Protein AF-A0A9D4E6Q1-F1 (afdb_monomer_lite)

Foldseek 3Di:
DPVVVVVVVVVVVVVVVVVVVVVVVVVVVVVVVVVVVVVVVVVVVVPVPPVPVPQDFDWDFDADDPDDDDDDPPDDDAGPGTPDGRNVPDDRPD

Structure (mmCIF, N/CA/C/O backbone):
data_AF-A0A9D4E6Q1-F1
#
_entry.id   AF-A0A9D4E6Q1-F1
#
loop_
_atom_site.group_PDB
_atom_site.id
_atom_site.type_symbol
_atom_site.label_atom_id
_atom_site.label_alt_id
_atom_site.label_comp_id
_atom_site.label_asym_id
_atom_site.label_entity_id
_atom_site.label_seq_id
_atom_site.pdbx_PDB_ins_code
_atom_site.Cartn_x
_atom_site.Cartn_y
_atom_site.Cartn_z
_atom_site.occupancy
_atom_site.B_iso_or_equiv
_atom_site.auth_seq_id
_atom_site.auth_comp_id
_atom_site.auth_asym_id
_atom_site.auth_atom_id
_atom_site.pdbx_PDB_model_num
ATOM 1 N N . MET A 1 1 ? -43.738 -13.236 71.754 1.00 47.41 1 MET A N 1
ATOM 2 C CA . MET A 1 1 ? -43.171 -13.470 70.407 1.00 47.41 1 MET A CA 1
ATOM 3 C C . MET A 1 1 ? -43.136 -12.132 69.649 1.00 47.41 1 MET A C 1
ATOM 5 O O . MET A 1 1 ? -44.135 -11.749 69.067 1.00 47.41 1 MET A O 1
ATOM 9 N N . ARG A 1 2 ? -42.060 -11.336 69.780 1.00 56.44 2 ARG A N 1
ATOM 10 C CA . 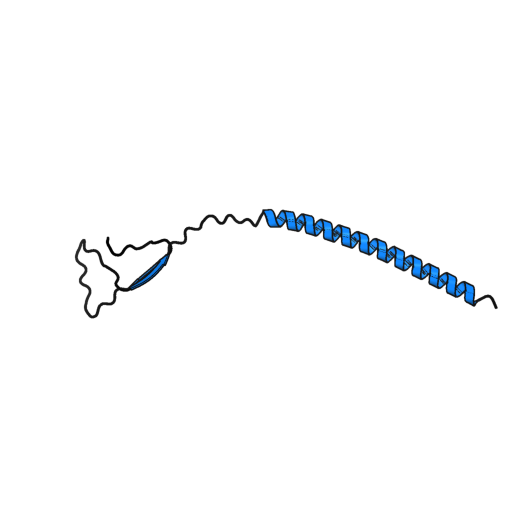ARG A 1 2 ? -41.899 -9.996 69.145 1.00 56.44 2 ARG A CA 1
ATOM 11 C C . ARG A 1 2 ? -40.541 -9.805 68.445 1.00 56.44 2 ARG A C 1
ATOM 13 O O . ARG A 1 2 ? -40.324 -8.795 67.795 1.00 56.44 2 ARG A O 1
ATOM 20 N N . ILE A 1 3 ? -39.641 -10.778 68.578 1.00 55.50 3 ILE A N 1
ATOM 21 C CA . ILE A 1 3 ? -38.221 -10.668 68.211 1.00 55.50 3 ILE A CA 1
ATOM 22 C C . ILE A 1 3 ? -38.014 -10.852 66.695 1.00 55.50 3 ILE A C 1
ATOM 24 O O . ILE A 1 3 ? -37.094 -10.283 66.117 1.00 55.50 3 ILE A O 1
ATOM 28 N N . THR A 1 4 ? -38.906 -11.587 66.026 1.00 60.16 4 THR A N 1
ATOM 29 C CA . THR A 1 4 ? -38.812 -11.885 64.588 1.00 60.16 4 THR A CA 1
ATOM 30 C C . THR A 1 4 ? -39.076 -10.665 63.701 1.00 60.16 4 THR A C 1
ATOM 32 O O . THR A 1 4 ? -38.397 -10.504 62.695 1.00 60.16 4 THR A O 1
ATOM 35 N N . ASN A 1 5 ? -39.983 -9.760 64.088 1.00 64.62 5 ASN A N 1
ATOM 36 C CA . ASN A 1 5 ? -40.276 -8.553 63.299 1.00 64.62 5 ASN A CA 1
ATOM 37 C C . ASN A 1 5 ? -39.127 -7.537 63.310 1.00 64.62 5 ASN A C 1
ATOM 39 O O . ASN A 1 5 ? -38.901 -6.859 62.312 1.00 64.62 5 ASN A O 1
ATOM 43 N N . THR A 1 6 ? -38.376 -7.441 64.407 1.00 74.25 6 THR A N 1
ATOM 44 C CA . THR A 1 6 ? -37.267 -6.484 64.517 1.00 74.25 6 THR A CA 1
ATOM 45 C C . THR A 1 6 ? -36.086 -6.891 63.635 1.00 74.25 6 THR A C 1
ATOM 47 O O . THR A 1 6 ? -35.539 -6.058 62.920 1.00 74.25 6 THR A O 1
ATOM 50 N N . ALA A 1 7 ? -35.737 -8.182 63.613 1.00 74.94 7 ALA A N 1
ATOM 51 C CA . ALA A 1 7 ? -34.652 -8.697 62.775 1.00 74.94 7 ALA A CA 1
ATOM 52 C C . ALA A 1 7 ? -34.949 -8.565 61.268 1.00 74.94 7 ALA A C 1
ATOM 54 O O . ALA A 1 7 ? -34.048 -8.278 60.476 1.00 74.94 7 ALA A O 1
ATOM 55 N N . VAL A 1 8 ? -36.217 -8.731 60.874 1.00 82.06 8 VAL A N 1
ATOM 56 C CA . VAL A 1 8 ? -36.674 -8.528 59.489 1.00 82.06 8 VAL A CA 1
ATOM 57 C C . VAL A 1 8 ? -36.609 -7.047 59.092 1.00 82.06 8 VAL A C 1
ATOM 59 O O . VAL A 1 8 ? -36.132 -6.724 58.006 1.00 82.06 8 VAL A O 1
ATOM 62 N N . SER A 1 9 ? -37.003 -6.124 59.975 1.00 82.31 9 SER A N 1
ATOM 63 C CA . SER A 1 9 ? -36.871 -4.682 59.708 1.00 82.31 9 SER A CA 1
ATOM 64 C C . SER A 1 9 ? -35.414 -4.233 59.554 1.00 82.31 9 SER A C 1
ATOM 66 O O . SER A 1 9 ? -35.112 -3.425 58.676 1.00 82.31 9 SER A O 1
ATOM 68 N N . GLU A 1 10 ? -34.500 -4.774 60.363 1.00 83.62 10 GLU A N 1
ATOM 69 C CA . GLU A 1 10 ? -33.068 -4.454 60.282 1.00 83.62 10 GLU A CA 1
ATOM 70 C C . GLU A 1 10 ? -32.461 -4.936 58.953 1.00 83.62 10 GLU A C 1
ATOM 72 O O . GLU A 1 10 ? -31.749 -4.198 58.271 1.00 83.62 10 GLU A O 1
ATOM 77 N N . THR A 1 11 ? -32.800 -6.161 58.535 1.00 86.06 11 THR A N 1
ATOM 78 C CA . THR A 1 11 ? -32.334 -6.726 57.257 1.00 86.06 11 THR A CA 1
ATOM 79 C C . THR A 1 11 ? -32.891 -5.971 56.055 1.00 86.06 11 THR A C 1
ATOM 81 O O . THR A 1 11 ? -32.138 -5.692 55.121 1.00 86.06 11 THR A O 1
ATOM 84 N N . MET A 1 12 ? -34.161 -5.559 56.097 1.00 86.00 12 MET A N 1
ATOM 85 C CA . MET A 1 12 ? -34.757 -4.706 55.064 1.00 86.00 12 MET A CA 1
ATOM 86 C C . MET A 1 12 ? -34.056 -3.349 54.973 1.00 86.00 12 MET A C 1
ATOM 88 O O . MET A 1 12 ? -33.741 -2.899 53.877 1.00 86.00 12 MET A O 1
ATOM 92 N N . ARG A 1 13 ? -33.734 -2.718 56.106 1.00 88.44 13 ARG A N 1
ATOM 93 C CA . ARG A 1 13 ? -33.013 -1.438 56.130 1.00 88.44 13 ARG A CA 1
ATOM 94 C C . ARG A 1 13 ? -31.614 -1.549 55.513 1.00 88.44 13 ARG A C 1
ATOM 96 O O . ARG A 1 13 ? -31.226 -0.685 54.729 1.00 88.44 13 ARG A O 1
ATOM 103 N N . VAL A 1 14 ? -30.877 -2.613 55.832 1.00 91.25 14 VAL A N 1
ATOM 104 C CA . VAL A 1 14 ? -29.549 -2.875 55.250 1.00 91.25 14 VAL A CA 1
ATOM 105 C C . VAL A 1 14 ? -29.643 -3.153 53.748 1.00 91.25 14 VAL A C 1
ATOM 107 O O . VAL A 1 14 ? -28.807 -2.671 52.985 1.00 91.25 14 VAL A O 1
ATOM 110 N N . LEU A 1 15 ? -30.650 -3.911 53.310 1.00 91.56 15 LEU A N 1
ATOM 111 C CA . LEU A 1 15 ? -30.864 -4.201 51.894 1.00 91.56 15 LEU A CA 1
ATOM 112 C C . LEU A 1 15 ? -31.195 -2.930 51.104 1.00 91.56 15 LEU A C 1
ATOM 114 O O . LEU A 1 15 ? -30.599 -2.700 50.057 1.00 91.56 15 LEU A O 1
ATOM 118 N N . THR A 1 16 ? -32.077 -2.079 51.632 1.00 90.69 16 THR A N 1
ATOM 119 C CA . THR A 1 16 ? -32.420 -0.795 51.009 1.00 90.69 16 THR A CA 1
ATOM 120 C C . THR A 1 16 ? -31.197 0.110 50.886 1.00 90.69 16 THR A C 1
ATOM 122 O O . THR A 1 16 ? -30.995 0.694 49.828 1.00 90.69 16 THR A O 1
ATOM 125 N N . GLY A 1 17 ? -30.338 0.169 51.912 1.00 90.62 17 GLY A N 1
ATOM 126 C CA . GLY A 1 17 ? -29.075 0.915 51.836 1.00 90.62 17 GLY A CA 1
ATOM 127 C C . GLY A 1 17 ? -28.173 0.420 50.702 1.00 90.62 17 GLY A C 1
ATOM 128 O O . GLY A 1 17 ? -27.741 1.205 49.867 1.00 90.62 17 GLY A O 1
ATOM 129 N N . LYS A 1 18 ? -27.988 -0.901 50.588 1.00 93.00 18 LYS A N 1
ATOM 130 C CA . LYS A 1 18 ? -27.183 -1.497 49.507 1.00 93.00 18 LYS A CA 1
ATOM 131 C C . LYS A 1 18 ? -27.747 -1.228 48.111 1.00 93.00 18 LYS A C 1
ATOM 133 O O . LYS A 1 18 ? -26.972 -1.096 47.170 1.00 93.00 18 LYS A O 1
ATOM 138 N N . ILE A 1 19 ? -29.072 -1.182 47.965 1.00 94.56 19 ILE A N 1
ATOM 139 C CA . ILE A 1 19 ? -29.724 -0.872 46.684 1.00 94.56 19 ILE A CA 1
ATOM 140 C C . ILE A 1 19 ? -29.442 0.579 46.284 1.00 94.56 19 ILE A C 1
ATOM 142 O O . ILE A 1 19 ? -29.108 0.826 45.128 1.00 94.56 19 ILE A O 1
ATOM 146 N N . VAL A 1 20 ? -29.523 1.514 47.234 1.00 93.12 20 VAL A N 1
ATOM 147 C CA . VAL A 1 20 ? -29.206 2.930 46.991 1.00 93.12 20 VAL A CA 1
ATOM 148 C C .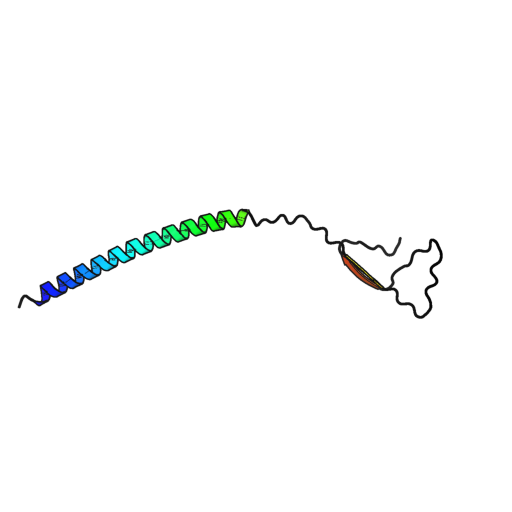 VAL A 1 20 ? -27.740 3.091 46.578 1.00 93.12 20 VAL A C 1
ATOM 150 O O . VAL A 1 20 ? -27.465 3.700 45.547 1.00 93.12 20 VAL A O 1
ATOM 153 N N . ASP A 1 21 ? -26.812 2.447 47.291 1.00 93.31 21 ASP A N 1
ATOM 154 C CA . ASP A 1 21 ? -25.381 2.488 46.953 1.00 93.31 21 ASP A CA 1
ATOM 155 C C . ASP A 1 21 ? -25.098 1.908 45.551 1.00 93.31 21 ASP A C 1
ATOM 157 O O . ASP A 1 21 ? -24.237 2.389 44.808 1.00 93.31 21 ASP A O 1
ATOM 161 N N . GLN A 1 22 ? -25.821 0.851 45.161 1.00 93.00 22 GLN A N 1
ATOM 162 C CA . GLN A 1 22 ? -25.700 0.259 43.827 1.00 93.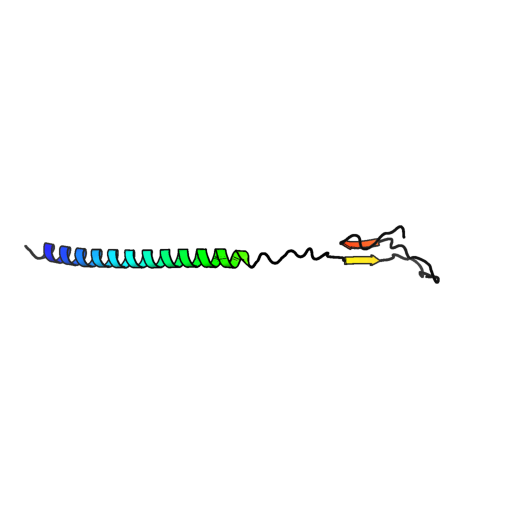00 22 GLN A CA 1
ATOM 163 C C . GLN A 1 22 ? -26.243 1.176 42.729 1.00 93.00 22 GLN A C 1
ATOM 165 O O . GLN A 1 22 ? -25.651 1.226 41.650 1.00 93.00 22 GLN A O 1
ATOM 170 N N . GLN A 1 23 ? -27.331 1.901 42.993 1.00 92.69 23 GLN A N 1
ATOM 171 C CA . GLN A 1 23 ? -27.896 2.869 42.051 1.00 92.69 23 GLN A CA 1
ATOM 172 C C . GLN A 1 23 ? -26.934 4.035 41.805 1.00 92.69 23 GLN A C 1
ATOM 174 O O . GLN A 1 23 ? -26.670 4.360 40.650 1.00 92.69 23 GLN A O 1
ATOM 179 N N . GLU A 1 24 ? -26.326 4.583 42.860 1.00 94.44 24 GLU A N 1
ATOM 180 C CA . GLU A 1 24 ? -25.322 5.649 42.732 1.00 94.44 24 GLU A CA 1
ATOM 181 C C . GLU A 1 24 ? -24.107 5.180 41.913 1.00 94.44 24 GLU A C 1
ATOM 183 O O . GLU A 1 24 ? -23.623 5.869 41.012 1.00 94.44 24 GLU A O 1
ATOM 188 N N . LYS A 1 25 ? -23.633 3.954 42.164 1.00 94.31 25 LYS A N 1
ATOM 189 C CA . LYS A 1 25 ? -22.495 3.395 41.426 1.00 94.31 25 LYS A CA 1
ATOM 190 C C . LYS A 1 25 ? -22.798 3.187 39.939 1.00 94.31 25 LYS A C 1
ATOM 192 O O . LYS A 1 25 ? -21.901 3.378 39.114 1.00 94.31 25 LYS A O 1
ATOM 197 N N . LEU A 1 26 ? -24.026 2.789 39.601 1.00 94.06 26 LEU A N 1
ATOM 198 C CA . LEU A 1 26 ? -24.471 2.648 38.214 1.00 94.06 26 LEU A CA 1
ATOM 199 C C . LEU A 1 26 ? -24.508 4.002 37.506 1.00 94.06 26 LEU A C 1
ATOM 201 O O . LEU A 1 26 ? -23.949 4.120 36.418 1.00 94.06 26 LEU A O 1
ATOM 205 N N . GLU A 1 27 ? -25.054 5.029 38.156 1.00 95.31 27 GLU A N 1
ATOM 206 C CA . GLU A 1 27 ? -25.113 6.383 37.598 1.00 95.31 27 GLU A CA 1
ATOM 207 C C . GLU A 1 27 ? -23.707 6.940 37.314 1.00 95.31 27 GLU A C 1
ATOM 209 O O . GLU A 1 27 ? -23.433 7.459 36.229 1.00 95.31 27 GLU A O 1
ATOM 214 N N . ILE A 1 28 ? -22.761 6.742 38.239 1.00 94.56 28 ILE A N 1
ATOM 215 C CA . ILE A 1 28 ? -21.360 7.141 38.039 1.00 94.56 28 ILE A CA 1
ATOM 216 C C . ILE A 1 28 ? -20.726 6.378 36.864 1.00 94.56 28 ILE A C 1
ATOM 218 O O . ILE A 1 28 ? -19.946 6.952 36.098 1.00 94.56 28 ILE A O 1
ATOM 222 N N . MET A 1 29 ? -21.022 5.083 36.710 1.00 91.69 29 MET A N 1
ATOM 223 C CA . MET A 1 29 ? -20.503 4.291 35.591 1.00 91.69 29 MET A CA 1
ATOM 224 C C . MET A 1 29 ? -21.078 4.747 34.248 1.00 91.69 29 MET A C 1
ATOM 226 O O . MET A 1 29 ? -20.313 4.857 33.291 1.00 91.69 29 MET A O 1
ATOM 230 N N . GLU A 1 30 ? -22.369 5.066 34.179 1.00 94.00 30 GLU A N 1
ATOM 231 C CA . GLU A 1 30 ? -23.004 5.606 32.972 1.00 94.00 30 GLU A CA 1
ATOM 232 C C . GLU A 1 30 ? -22.405 6.960 32.579 1.00 94.00 30 GLU A C 1
ATOM 234 O O . GLU A 1 30 ? -22.034 7.159 31.420 1.00 94.00 30 GLU A O 1
ATOM 239 N N . GLN A 1 31 ? -22.203 7.861 33.546 1.00 93.00 31 GLN A N 1
ATOM 240 C CA . GLN A 1 31 ? -21.547 9.148 33.299 1.00 93.00 31 GLN A CA 1
ATOM 241 C C . GLN A 1 31 ? -20.115 8.971 32.776 1.00 93.00 31 GLN A C 1
ATOM 243 O O . GLN A 1 31 ? -19.699 9.665 31.843 1.00 93.00 31 GLN A O 1
ATOM 248 N N . ARG A 1 32 ? -19.355 8.020 33.337 1.00 91.88 32 ARG A N 1
ATOM 249 C CA . ARG A 1 32 ? -17.999 7.698 32.864 1.00 91.88 32 ARG A CA 1
ATOM 250 C C . ARG A 1 32 ? -18.006 7.110 31.459 1.00 91.88 32 ARG A C 1
ATOM 252 O O . ARG A 1 32 ? -17.161 7.501 30.658 1.00 91.88 32 ARG A O 1
ATOM 259 N N . LEU A 1 33 ? -18.944 6.213 31.155 1.00 89.94 33 LEU A N 1
ATOM 260 C CA . LEU A 1 33 ? -19.089 5.630 29.822 1.00 89.94 33 LEU A CA 1
ATOM 261 C C . LEU A 1 33 ? -19.390 6.725 28.794 1.00 89.94 33 LEU A C 1
ATOM 263 O O . LEU A 1 33 ? -18.699 6.829 27.785 1.00 89.94 33 LEU A O 1
ATOM 267 N N . GLN A 1 34 ? -20.340 7.609 29.104 1.00 90.75 34 GLN A N 1
ATOM 268 C CA . GLN A 1 34 ? -20.719 8.711 28.227 1.00 90.75 34 GLN A CA 1
ATOM 269 C C . GLN A 1 34 ? -19.563 9.704 28.010 1.00 90.75 34 GLN A C 1
ATOM 271 O O . GLN A 1 34 ? -19.379 10.219 26.904 1.00 90.75 34 GLN A O 1
ATOM 276 N N . ALA A 1 35 ? -18.758 9.973 29.042 1.00 85.62 35 ALA A N 1
ATOM 277 C CA . ALA A 1 35 ? -17.551 10.787 28.911 1.00 85.62 35 ALA A CA 1
ATOM 278 C C . ALA A 1 35 ? -16.506 10.121 27.997 1.00 85.62 35 ALA A C 1
ATOM 280 O O . ALA A 1 35 ? -15.914 10.802 27.158 1.00 85.62 35 ALA A O 1
ATOM 281 N N . LEU A 1 36 ? -16.333 8.799 28.115 1.00 81.75 36 LEU A N 1
ATOM 282 C CA . LEU A 1 36 ? -15.414 8.015 27.289 1.00 81.75 36 LEU A CA 1
ATOM 283 C C . LEU A 1 36 ? -15.863 7.949 25.822 1.00 81.75 36 LEU A C 1
ATOM 285 O O . LEU A 1 36 ? -15.048 8.057 24.911 1.00 81.75 36 LEU A O 1
ATOM 289 N N . GLU A 1 37 ? -17.164 7.804 25.575 1.00 80.56 37 GLU A N 1
ATOM 290 C CA . GLU A 1 37 ? -17.729 7.832 24.224 1.00 80.56 37 GLU A CA 1
ATOM 291 C C . GLU A 1 37 ? -17.516 9.198 23.567 1.00 80.56 37 GLU A C 1
ATOM 293 O O . GLU A 1 37 ? -17.100 9.272 22.410 1.00 80.56 37 GLU A O 1
ATOM 298 N N . ARG A 1 38 ? -17.726 10.293 24.311 1.00 76.81 38 ARG A N 1
ATOM 299 C CA . ARG A 1 38 ? -17.458 11.654 23.819 1.00 76.81 38 ARG A CA 1
ATOM 300 C C . ARG A 1 38 ? -15.975 11.864 23.504 1.00 76.81 38 ARG A C 1
ATOM 302 O O . ARG A 1 38 ? -15.669 12.465 22.472 1.00 76.81 38 ARG A O 1
ATOM 309 N N . SER A 1 39 ? -15.059 11.357 24.336 1.00 71.69 39 SER A N 1
ATOM 310 C CA . SER A 1 39 ? -13.619 11.445 24.060 1.00 71.69 39 SER A CA 1
ATOM 311 C C . SER A 1 39 ? -13.205 10.566 22.876 1.00 71.69 39 SER A C 1
ATOM 313 O O . SER A 1 39 ? -12.513 11.052 21.985 1.00 71.69 39 SER A O 1
ATOM 315 N N . ALA A 1 40 ? -13.701 9.329 22.778 1.00 65.81 40 ALA A N 1
ATOM 316 C CA . ALA A 1 40 ? -13.419 8.421 21.662 1.00 65.81 40 ALA A CA 1
ATOM 317 C C . ALA A 1 40 ? -13.957 8.948 20.318 1.00 65.81 40 ALA A C 1
ATOM 319 O O . ALA A 1 40 ? -13.307 8.812 19.276 1.00 65.81 40 ALA A O 1
ATOM 320 N N . HIS A 1 41 ? -15.122 9.606 20.328 1.00 58.22 41 HIS A N 1
ATOM 321 C CA . HIS A 1 41 ? -15.683 10.251 19.139 1.00 58.22 41 HIS A CA 1
ATOM 322 C C . HIS A 1 41 ? -14.880 11.497 18.718 1.00 58.22 41 HIS A C 1
ATOM 324 O O . HIS A 1 41 ? -14.812 11.822 17.530 1.00 58.22 41 HIS A O 1
ATOM 330 N N . SER A 1 42 ? -14.233 12.174 19.674 1.00 54.44 42 SER A N 1
ATOM 331 C CA . SER A 1 42 ? -13.318 13.290 19.409 1.00 54.44 42 SER A CA 1
ATOM 332 C C . SER A 1 42 ? -11.953 12.812 18.892 1.00 54.44 42 SER A C 1
ATOM 334 O O . SER A 1 42 ? -11.407 13.411 17.967 1.00 54.44 42 SER A O 1
ATOM 336 N N . GLU A 1 43 ? -11.422 11.700 19.408 1.00 51.88 43 GLU A N 1
ATOM 337 C CA . GLU A 1 43 ? -10.148 11.116 18.956 1.00 51.88 43 GLU A CA 1
ATOM 338 C C . GLU A 1 43 ? -10.261 10.425 17.587 1.00 51.88 43 GLU A C 1
ATOM 340 O O . GLU A 1 43 ? -9.348 10.524 16.765 1.00 51.88 43 GLU A O 1
ATOM 345 N N . SER A 1 44 ? -11.423 9.848 17.254 1.00 50.00 44 SER A N 1
ATOM 346 C CA . SER A 1 44 ? -11.686 9.307 15.908 1.00 50.00 44 SER A CA 1
ATOM 347 C C . SER A 1 44 ? -11.717 10.377 14.807 1.00 50.00 44 SER A C 1
ATOM 349 O O . SER A 1 44 ? -11.585 10.048 13.627 1.00 50.00 44 SER A O 1
ATOM 351 N N . LYS A 1 45 ? -11.840 11.670 15.146 1.00 50.09 45 LYS A N 1
ATOM 352 C CA . LYS A 1 45 ? -11.705 12.759 14.161 1.00 50.09 45 LYS A CA 1
ATOM 353 C C . LYS A 1 45 ? -10.252 13.089 13.813 1.00 50.09 45 LYS A C 1
ATOM 355 O O . LYS A 1 45 ? -10.021 13.659 12.749 1.00 50.09 45 LYS A O 1
ATOM 360 N N . HIS A 1 46 ? -9.283 12.700 14.643 1.00 44.09 46 HIS A N 1
ATOM 361 C CA . HIS A 1 46 ? -7.864 13.006 14.426 1.00 44.09 46 HIS A CA 1
ATOM 362 C C . HIS A 1 46 ? -7.070 11.875 13.756 1.00 44.09 46 HIS A C 1
ATOM 364 O O . HIS A 1 46 ? -5.971 12.122 13.266 1.00 44.09 46 HIS A O 1
ATOM 370 N N . ILE A 1 47 ? -7.655 10.680 13.614 1.00 47.69 47 ILE A N 1
ATOM 371 C CA . ILE A 1 47 ? -7.100 9.576 12.808 1.00 47.69 47 ILE A CA 1
ATOM 372 C C . ILE A 1 47 ? -7.871 9.414 11.487 1.00 47.69 47 ILE A C 1
ATOM 374 O O . ILE A 1 47 ? -7.930 8.348 10.891 1.00 47.69 47 ILE A O 1
ATOM 378 N N . LYS A 1 48 ? -8.393 10.509 10.928 1.00 48.78 48 LYS A N 1
ATOM 379 C CA . LYS A 1 48 ? -8.261 10.685 9.478 1.00 48.78 48 LYS A CA 1
ATOM 380 C C . LYS A 1 48 ? -6.861 11.227 9.249 1.00 48.78 48 LYS A C 1
ATOM 382 O O . LYS A 1 48 ? -6.682 12.385 8.878 1.00 48.78 48 LYS A O 1
ATOM 387 N N . ILE A 1 49 ? -5.862 10.371 9.500 1.00 52.88 49 ILE A N 1
ATOM 388 C CA . ILE A 1 49 ? -4.589 10.485 8.802 1.00 52.88 49 ILE A CA 1
ATOM 389 C C . ILE A 1 49 ? -5.029 10.614 7.363 1.00 52.88 49 ILE A C 1
ATOM 391 O O . ILE A 1 49 ? -5.674 9.713 6.823 1.00 52.88 49 ILE A O 1
ATOM 395 N N . ARG A 1 50 ? -4.815 11.808 6.813 1.00 49.06 50 ARG A N 1
ATOM 396 C CA . ARG A 1 50 ? -4.901 12.051 5.392 1.00 49.06 50 ARG A CA 1
ATOM 397 C C . ARG A 1 50 ? -4.272 10.808 4.778 1.00 49.06 50 ARG A C 1
ATOM 399 O O . ARG A 1 50 ? -3.067 10.610 4.922 1.00 49.06 50 ARG A O 1
ATOM 406 N N . GLN A 1 51 ? -5.068 9.986 4.103 1.00 48.41 51 GLN A N 1
ATOM 407 C CA . GLN A 1 51 ? -4.590 9.365 2.885 1.00 48.41 51 GLN A CA 1
ATOM 408 C C . GLN A 1 51 ? -4.212 10.557 1.997 1.00 48.41 51 GLN A C 1
ATOM 410 O O . GLN A 1 51 ? -4.932 10.935 1.086 1.00 48.41 51 GLN A O 1
ATOM 415 N N . ALA A 1 52 ? -3.112 11.244 2.338 1.00 50.44 52 ALA A N 1
ATOM 416 C CA . ALA A 1 52 ? -2.228 11.767 1.343 1.00 50.44 52 ALA A CA 1
ATOM 417 C C . ALA A 1 52 ? -2.063 10.550 0.458 1.00 50.44 52 ALA A C 1
ATOM 419 O O . ALA A 1 52 ? -1.661 9.494 0.953 1.00 50.44 52 ALA A O 1
ATOM 420 N N . GLU A 1 53 ? -2.590 10.645 -0.753 1.00 56.50 53 GLU A N 1
ATOM 421 C CA . GLU A 1 53 ? -2.320 9.701 -1.810 1.00 56.50 53 GLU A CA 1
ATOM 422 C C . GLU A 1 53 ? -0.800 9.582 -1.849 1.00 56.50 53 GLU A C 1
ATOM 424 O O . GLU A 1 53 ? -0.107 10.392 -2.459 1.00 56.50 53 GLU A O 1
ATOM 429 N N . VAL A 1 54 ? -0.249 8.648 -1.075 1.00 56.12 54 VAL A N 1
ATOM 430 C CA . VAL A 1 54 ? 1.146 8.289 -1.183 1.00 56.12 54 VAL A CA 1
ATOM 431 C C . VAL A 1 54 ? 1.140 7.589 -2.519 1.00 56.12 54 VAL A C 1
ATOM 433 O O . VAL A 1 54 ? 0.717 6.436 -2.617 1.00 56.12 54 VAL A O 1
ATOM 436 N N . SER A 1 55 ? 1.470 8.339 -3.567 1.00 67.56 55 SER A N 1
ATOM 437 C CA . SER A 1 55 ? 1.673 7.811 -4.900 1.00 67.56 55 SER A CA 1
ATOM 438 C C . SER A 1 55 ? 2.840 6.840 -4.787 1.00 67.56 55 SER A C 1
ATOM 440 O O . SER A 1 55 ? 4.013 7.193 -4.864 1.00 67.56 55 SER A O 1
ATOM 442 N N . SER A 1 56 ? 2.514 5.592 -4.460 1.00 77.25 56 SER A N 1
ATOM 443 C CA . SER A 1 56 ? 3.501 4.539 -4.351 1.00 77.25 56 SER A CA 1
ATOM 444 C C . SER A 1 56 ? 3.943 4.224 -5.769 1.00 77.25 56 SER A C 1
ATOM 446 O O . SER A 1 56 ? 3.160 3.736 -6.583 1.00 77.25 56 SER A O 1
ATOM 448 N N . VAL A 1 57 ? 5.189 4.565 -6.076 1.00 85.56 57 VAL A N 1
ATOM 449 C CA . VAL A 1 57 ? 5.834 4.235 -7.341 1.00 85.56 57 VAL A CA 1
ATOM 450 C C . VAL A 1 57 ? 6.956 3.263 -7.022 1.00 85.56 57 VAL A C 1
ATOM 452 O O . VAL A 1 57 ? 7.835 3.558 -6.215 1.00 85.56 57 VAL A O 1
ATOM 455 N N . ALA A 1 58 ? 6.909 2.083 -7.631 1.00 89.00 58 ALA A N 1
ATOM 456 C CA . ALA A 1 58 ? 7.908 1.043 -7.436 1.00 89.00 58 ALA A CA 1
ATOM 457 C C . ALA A 1 58 ? 8.085 0.269 -8.737 1.00 89.00 58 ALA A C 1
ATOM 459 O O . ALA A 1 58 ? 7.108 -0.161 -9.347 1.00 89.00 58 ALA A O 1
ATOM 460 N N . PHE A 1 59 ? 9.332 0.063 -9.148 1.00 92.69 59 PHE A N 1
ATOM 461 C CA . PHE A 1 59 ? 9.650 -0.693 -10.350 1.00 92.69 59 PHE A CA 1
ATOM 462 C C . PHE A 1 59 ? 10.785 -1.674 -10.094 1.00 92.69 59 PHE A C 1
ATOM 464 O O . PHE A 1 59 ? 11.763 -1.370 -9.415 1.00 92.69 59 PHE A O 1
ATOM 471 N N . THR A 1 60 ? 10.646 -2.880 -10.629 1.00 93.50 60 THR A N 1
ATOM 472 C CA . THR A 1 60 ? 11.684 -3.908 -10.585 1.00 93.50 60 THR A CA 1
ATOM 473 C C . THR A 1 60 ? 11.619 -4.693 -11.877 1.00 93.50 60 THR A C 1
ATOM 475 O O . THR A 1 60 ? 10.558 -5.203 -12.235 1.00 93.50 60 THR A O 1
ATOM 478 N N . ALA A 1 61 ? 12.749 -4.823 -12.558 1.00 92.00 61 ALA A N 1
ATOM 479 C CA . ALA A 1 61 ? 12.863 -5.589 -13.785 1.00 92.00 61 ALA A CA 1
ATOM 480 C C . ALA A 1 61 ? 14.205 -6.311 -13.852 1.00 92.00 61 ALA A C 1
ATOM 482 O O . ALA A 1 61 ? 15.154 -5.969 -13.146 1.00 92.00 61 ALA A O 1
ATOM 483 N N . CYS A 1 62 ? 14.265 -7.325 -14.698 1.00 89.06 62 CYS A N 1
ATOM 484 C CA . CYS A 1 62 ? 15.484 -8.033 -15.039 1.00 89.06 62 CYS A CA 1
ATOM 485 C C . CYS A 1 62 ? 15.537 -8.241 -16.548 1.00 89.06 62 CYS A C 1
ATOM 487 O O . CYS A 1 62 ? 14.504 -8.271 -17.216 1.00 89.06 62 CYS A O 1
ATOM 489 N N . VAL A 1 63 ? 16.759 -8.348 -17.061 1.00 86.62 63 VAL A N 1
ATOM 490 C CA . VAL A 1 63 ? 17.020 -8.780 -18.430 1.00 86.62 63 VAL A CA 1
ATOM 491 C C . VAL A 1 63 ? 17.500 -10.216 -18.346 1.00 86.62 63 VAL A C 1
ATOM 493 O O . VAL A 1 63 ? 18.497 -10.478 -17.668 1.00 86.62 63 VAL A O 1
ATOM 496 N N . SER A 1 64 ? 16.806 -11.144 -18.998 1.00 83.88 64 SER A N 1
ATOM 497 C CA . SER A 1 64 ? 17.383 -12.462 -19.242 1.00 83.88 64 SER A CA 1
ATOM 498 C C . SER A 1 64 ? 18.247 -12.401 -20.503 1.00 83.88 64 SER A C 1
ATOM 500 O O . SER A 1 64 ? 17.784 -12.053 -21.586 1.00 83.88 64 SER A O 1
ATOM 502 N N . ALA A 1 65 ? 19.540 -12.676 -20.351 1.00 80.56 65 ALA A N 1
ATOM 503 C CA . ALA A 1 65 ? 20.466 -12.775 -21.468 1.00 80.56 65 ALA A CA 1
ATOM 504 C C . ALA A 1 65 ? 21.230 -14.092 -21.359 1.00 80.56 65 ALA A C 1
ATOM 506 O O . ALA A 1 65 ? 21.747 -14.428 -20.294 1.00 80.56 65 ALA A O 1
ATOM 507 N N . GLN A 1 66 ? 21.247 -14.849 -22.455 1.00 75.75 66 GLN A N 1
ATOM 508 C CA . GLN A 1 66 ? 22.037 -16.077 -22.571 1.00 75.75 66 GLN A CA 1
ATOM 509 C C . GLN A 1 66 ? 23.514 -15.771 -22.877 1.00 75.75 66 GLN A C 1
ATOM 511 O O . GLN A 1 66 ? 24.368 -16.597 -22.580 1.00 75.75 66 GLN A O 1
ATOM 516 N N . ASP A 1 67 ? 23.803 -14.560 -23.372 1.00 77.44 67 ASP A N 1
ATOM 517 C CA . ASP A 1 67 ? 25.131 -14.054 -23.738 1.00 77.44 67 ASP A CA 1
ATOM 518 C C . ASP A 1 67 ? 25.411 -12.667 -23.123 1.00 77.44 67 ASP A C 1
ATOM 520 O O . ASP A 1 67 ? 24.548 -12.050 -22.492 1.00 77.44 67 ASP A O 1
ATOM 524 N N . VAL A 1 68 ? 26.631 -12.151 -23.320 1.00 80.25 68 VAL A N 1
ATOM 525 C CA . VAL A 1 68 ? 27.047 -10.811 -22.869 1.00 80.25 68 VAL A CA 1
ATOM 526 C C . VAL A 1 68 ? 26.172 -9.727 -23.507 1.00 80.25 68 VAL A C 1
ATOM 528 O O . VAL A 1 68 ? 26.128 -9.578 -24.729 1.00 80.25 68 VAL A O 1
ATOM 531 N N . ILE A 1 69 ? 25.518 -8.916 -22.671 1.00 77.94 69 ILE A N 1
ATOM 532 C CA . ILE A 1 69 ? 24.751 -7.752 -23.125 1.00 77.94 69 ILE A CA 1
ATOM 533 C C . ILE A 1 69 ? 25.733 -6.620 -23.450 1.00 77.94 69 ILE A C 1
ATOM 535 O O . ILE A 1 69 ? 26.204 -5.913 -22.559 1.00 77.94 69 ILE A O 1
ATOM 539 N N . ASN A 1 70 ? 26.038 -6.432 -24.733 1.00 77.56 70 ASN A N 1
ATOM 540 C CA . ASN A 1 70 ? 26.815 -5.285 -25.203 1.00 77.56 70 ASN A CA 1
ATOM 541 C C . ASN A 1 70 ? 25.908 -4.052 -25.305 1.00 77.56 70 ASN A C 1
ATOM 543 O O . ASN A 1 70 ? 25.139 -3.921 -26.254 1.00 77.56 70 ASN A O 1
ATOM 547 N N . ILE A 1 71 ? 25.998 -3.156 -24.321 1.00 81.25 71 ILE A N 1
ATOM 548 C CA . ILE A 1 71 ? 25.221 -1.912 -24.281 1.00 81.25 71 ILE A CA 1
ATOM 549 C C . ILE A 1 71 ? 26.069 -0.800 -24.901 1.00 81.25 71 ILE A C 1
ATOM 551 O O . ILE A 1 71 ? 27.049 -0.345 -24.308 1.00 81.25 71 ILE A O 1
ATOM 555 N N . GLY A 1 72 ? 25.707 -0.378 -26.112 1.00 82.44 72 GLY A N 1
ATOM 556 C CA . GLY A 1 72 ? 26.332 0.762 -26.778 1.00 82.44 72 GLY A CA 1
ATOM 557 C C . GLY A 1 72 ? 25.881 2.105 -26.196 1.00 82.44 72 GLY A C 1
ATOM 558 O O . GLY A 1 72 ? 24.830 2.217 -25.563 1.00 82.44 72 GLY A O 1
ATOM 559 N N . HIS A 1 73 ? 26.657 3.160 -26.449 1.00 87.44 73 HIS A N 1
ATOM 560 C CA . HIS A 1 73 ? 26.287 4.511 -26.029 1.00 87.44 73 HIS A CA 1
ATOM 561 C C . HIS A 1 73 ? 24.993 4.954 -26.736 1.00 87.44 73 HIS A C 1
ATOM 563 O O . HIS A 1 73 ? 24.901 4.890 -27.960 1.00 87.44 73 HIS A O 1
ATOM 569 N N . GLY A 1 74 ? 23.993 5.404 -25.971 1.00 83.31 74 GLY A N 1
ATOM 570 C CA . GLY A 1 74 ? 22.699 5.851 -26.508 1.00 83.31 74 GLY A CA 1
ATOM 571 C C . GLY A 1 74 ? 21.709 4.737 -26.876 1.00 83.31 74 GLY A C 1
ATOM 572 O O . GLY A 1 74 ? 20.697 5.028 -27.507 1.00 83.31 74 GLY A O 1
ATOM 573 N N . GLN A 1 75 ? 21.967 3.480 -26.500 1.00 85.44 75 GLN A N 1
ATOM 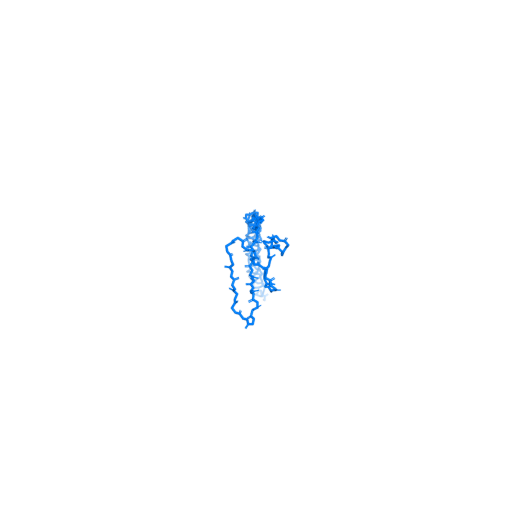574 C CA . GLN A 1 75 ? 21.004 2.389 -26.680 1.00 85.44 75 GLN A CA 1
ATOM 575 C C . GLN A 1 75 ? 20.052 2.265 -25.482 1.00 85.44 75 GLN A C 1
ATOM 577 O O . GLN A 1 75 ? 20.482 2.297 -24.329 1.00 85.44 75 GLN A O 1
ATOM 582 N N . THR A 1 76 ? 18.760 2.068 -25.760 1.00 84.56 76 THR A N 1
ATOM 583 C CA . THR A 1 76 ? 17.746 1.751 -24.744 1.00 84.56 76 THR A CA 1
ATOM 584 C C . THR A 1 76 ? 17.651 0.243 -24.554 1.00 84.56 76 THR A C 1
ATOM 586 O O . THR A 1 76 ? 17.463 -0.506 -25.513 1.00 84.56 76 THR A O 1
ATOM 589 N N . ILE A 1 77 ? 17.736 -0.204 -23.303 1.00 84.25 77 ILE A N 1
ATOM 590 C CA . ILE A 1 77 ? 17.561 -1.612 -22.951 1.00 84.25 77 ILE A CA 1
ATOM 591 C C . ILE A 1 77 ? 16.089 -1.867 -22.663 1.00 84.25 77 ILE A C 1
ATOM 593 O O . ILE A 1 77 ? 15.477 -1.214 -21.815 1.00 84.25 77 ILE A O 1
ATOM 597 N N . VAL A 1 78 ? 15.531 -2.859 -23.346 1.00 86.62 78 VAL A N 1
ATOM 598 C CA . VAL A 1 78 ? 14.164 -3.313 -23.117 1.00 86.62 78 VAL A CA 1
ATOM 599 C C . VAL A 1 78 ? 14.194 -4.519 -22.185 1.00 86.62 78 VAL A C 1
ATOM 601 O O . VAL A 1 78 ? 14.796 -5.539 -22.510 1.00 86.62 78 VAL A O 1
ATOM 604 N N . PHE A 1 79 ? 13.532 -4.414 -21.030 1.00 88.88 79 PHE A N 1
ATOM 605 C CA . PHE A 1 79 ? 13.435 -5.520 -20.081 1.00 88.88 79 PHE A CA 1
ATOM 606 C C . PHE A 1 79 ? 12.365 -6.521 -20.537 1.00 88.88 79 PHE A C 1
ATOM 608 O O . PHE A 1 79 ? 11.180 -6.185 -20.704 1.00 88.88 79 PHE A O 1
ATOM 615 N N . ASP A 1 80 ? 12.773 -7.773 -20.719 1.00 87.12 80 ASP A N 1
ATOM 616 C CA . ASP A 1 80 ? 11.876 -8.881 -21.041 1.00 87.12 80 ASP A CA 1
ATOM 617 C C . ASP A 1 80 ? 10.995 -9.244 -19.836 1.00 87.12 80 ASP A C 1
ATOM 619 O O . ASP A 1 80 ? 9.813 -9.558 -20.007 1.00 87.12 80 ASP A O 1
ATOM 623 N N . GLN A 1 81 ? 11.528 -9.080 -18.622 1.00 89.44 81 GLN A N 1
ATOM 624 C CA . GLN A 1 81 ? 10.833 -9.378 -17.377 1.00 89.44 81 GLN A CA 1
ATOM 625 C C . GLN A 1 81 ? 10.712 -8.149 -16.469 1.00 89.44 81 GLN A C 1
ATOM 627 O O . GLN A 1 81 ? 11.690 -7.653 -15.914 1.00 89.44 81 GLN A O 1
ATOM 632 N N . VAL A 1 82 ? 9.475 -7.704 -16.244 1.00 90.75 82 VAL A N 1
ATOM 633 C CA . VAL A 1 82 ? 9.126 -6.670 -15.259 1.00 90.75 82 VAL A CA 1
ATOM 634 C C . VAL A 1 82 ? 8.381 -7.341 -14.109 1.00 90.75 82 VAL A C 1
ATOM 636 O O . VAL A 1 82 ? 7.291 -7.870 -14.306 1.00 90.75 82 VAL A O 1
ATOM 639 N N . LYS A 1 83 ? 8.979 -7.342 -12.915 1.00 92.75 83 LYS A N 1
ATOM 640 C CA . LYS A 1 83 ? 8.436 -7.979 -11.704 1.00 92.75 83 LYS A CA 1
ATOM 641 C C . LYS A 1 83 ? 7.494 -7.056 -10.930 1.00 92.75 83 LYS A C 1
ATOM 643 O O . LYS A 1 83 ? 6.495 -7.523 -10.398 1.00 92.75 83 LYS A O 1
ATOM 648 N N . THR A 1 84 ? 7.786 -5.756 -10.913 1.00 93.31 84 THR A N 1
ATOM 649 C CA . THR A 1 84 ? 6.970 -4.733 -10.238 1.00 93.31 84 THR A CA 1
ATOM 650 C C . THR A 1 84 ? 6.899 -3.492 -11.125 1.00 93.31 84 THR A C 1
ATOM 652 O O . THR A 1 84 ? 7.923 -3.108 -11.685 1.00 93.31 84 THR A O 1
ATOM 655 N N . ASN A 1 85 ? 5.722 -2.870 -11.268 1.00 91.25 85 ASN A N 1
ATOM 656 C CA . ASN A 1 85 ? 5.519 -1.618 -12.022 1.00 91.25 85 ASN A CA 1
ATOM 657 C C . ASN A 1 85 ? 4.403 -0.750 -11.403 1.00 91.25 85 ASN A C 1
ATOM 659 O O . ASN A 1 85 ? 3.461 -0.321 -12.074 1.00 91.25 85 ASN A O 1
ATOM 6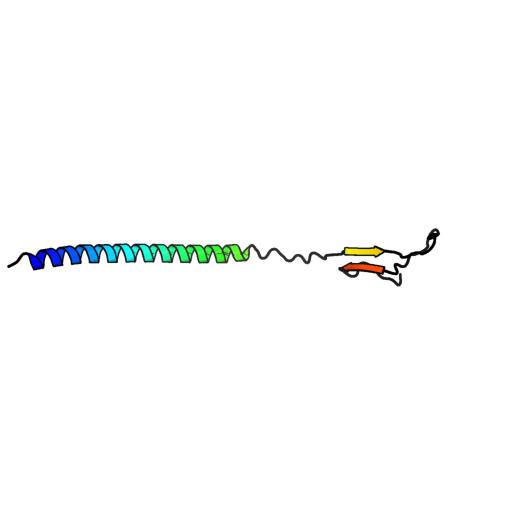63 N N . THR A 1 86 ? 4.463 -0.546 -10.091 1.00 91.00 86 THR A N 1
ATOM 664 C CA . THR A 1 86 ? 3.498 0.269 -9.349 1.00 91.00 86 THR A CA 1
ATOM 665 C C . THR A 1 86 ? 3.584 1.721 -9.808 1.00 91.00 86 THR A C 1
ATOM 667 O O . THR A 1 86 ? 4.678 2.275 -9.930 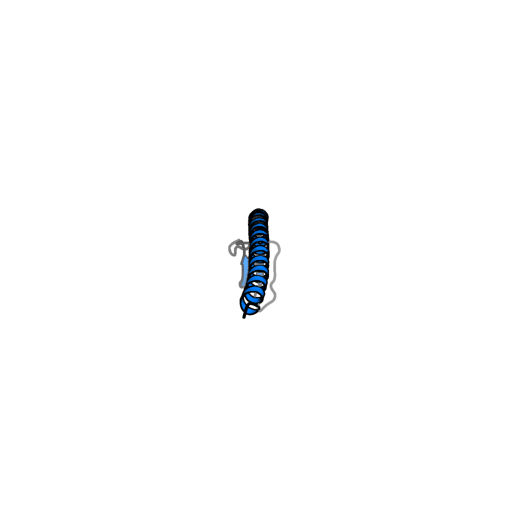1.00 91.00 86 THR A O 1
ATOM 670 N N . GLY A 1 87 ? 2.432 2.334 -10.080 1.00 85.81 87 GLY A N 1
ATOM 671 C CA . GLY A 1 87 ? 2.360 3.703 -10.591 1.00 85.81 87 GLY A CA 1
ATOM 672 C C . GLY A 1 87 ? 2.741 3.849 -12.069 1.00 85.81 87 GLY A C 1
ATOM 673 O O . GLY A 1 87 ? 2.941 4.973 -12.514 1.00 85.81 87 GLY A O 1
ATOM 674 N N . ASN A 1 88 ? 2.834 2.747 -12.832 1.00 87.00 88 ASN A N 1
ATOM 675 C CA . ASN A 1 88 ? 3.229 2.740 -14.250 1.00 87.00 88 ASN A CA 1
ATOM 676 C C . ASN A 1 88 ? 4.588 3.418 -14.506 1.00 87.00 88 ASN A C 1
ATOM 678 O O . ASN A 1 88 ? 4.765 4.134 -15.490 1.00 87.00 88 ASN A O 1
ATOM 682 N N . ALA A 1 89 ? 5.550 3.184 -13.613 1.00 87.50 89 ALA A N 1
ATOM 683 C CA . ALA A 1 89 ? 6.870 3.808 -13.651 1.00 87.50 89 ALA A CA 1
ATOM 684 C C . ALA A 1 89 ? 7.725 3.397 -14.866 1.00 87.50 89 ALA A C 1
ATOM 686 O O . ALA A 1 89 ? 8.678 4.091 -15.209 1.00 87.50 89 ALA A O 1
ATOM 687 N N . TYR A 1 90 ? 7.407 2.270 -15.509 1.00 90.25 90 TYR A N 1
ATOM 688 C CA . TYR A 1 90 ? 8.114 1.758 -16.678 1.00 90.25 90 TYR A CA 1
ATOM 689 C C . TYR A 1 90 ? 7.196 1.566 -17.878 1.00 90.25 90 TYR A C 1
ATOM 691 O O . TYR A 1 90 ? 6.088 1.026 -17.769 1.00 90.25 90 TYR A O 1
ATOM 699 N N . LYS A 1 91 ? 7.723 1.937 -19.047 1.00 88.94 91 LYS A N 1
ATOM 700 C CA . LYS A 1 91 ? 7.094 1.767 -20.350 1.00 88.94 91 LYS A CA 1
ATOM 701 C C . LYS A 1 91 ? 8.072 1.067 -21.286 1.00 88.94 91 LYS A C 1
ATOM 703 O O . LYS A 1 91 ? 9.178 1.530 -21.496 1.00 88.94 91 LYS A O 1
ATOM 708 N N . ARG A 1 92 ? 7.643 -0.048 -21.874 1.00 84.12 92 ARG A N 1
ATOM 709 C CA . ARG A 1 92 ? 8.485 -0.888 -22.743 1.00 84.12 92 ARG A CA 1
ATOM 710 C C . ARG A 1 92 ? 8.836 -0.243 -24.092 1.00 84.12 92 ARG A C 1
ATOM 712 O O . ARG A 1 92 ? 9.790 -0.648 -24.739 1.00 84.12 92 ARG A O 1
ATOM 719 N N . THR A 1 93 ? 8.015 0.693 -24.556 1.00 81.88 93 THR A N 1
ATOM 720 C CA . THR A 1 93 ? 8.038 1.203 -25.937 1.00 81.88 93 THR A CA 1
ATOM 721 C C . THR A 1 93 ? 8.951 2.410 -26.146 1.00 81.88 93 THR A C 1
ATOM 723 O O . THR A 1 93 ? 8.881 3.036 -27.203 1.00 81.88 93 THR A O 1
ATOM 726 N N . THR A 1 94 ? 9.673 2.848 -25.120 1.00 68.19 94 THR A N 1
ATOM 727 C CA . THR A 1 94 ? 10.384 4.132 -25.093 1.00 68.19 94 THR A CA 1
ATOM 728 C C . THR A 1 94 ? 11.609 3.982 -24.212 1.00 68.19 94 THR A C 1
ATOM 730 O O . THR A 1 94 ? 12.677 4.477 -24.624 1.00 68.19 94 THR A O 1
#

Secondary structure (DSSP, 8-state):
--HHHHHHHHHHHHHHHHHHHHHHHHHHHHHHHHHHHHHHHHHTTT-----------EEEEE---SS-----TTPPPPPSEEEEEETT---TT-

Radius of gyration: 38.19 Å; chains: 1; bounding box: 70×29×97 Å

InterPro domains:
  IPR001073 C1q domain [PS50871] (52-94)
  IPR008983 Tumour necrosis factor-like domain superfamily [G3DSA:2.60.120.40] (41-94)

Organism: Dreissena polymorpha (NCBI:txid45954)

pLDDT: mean 79.47, std 14.97, range [44.09, 95.31]

Sequence (94 aa):
MRITNTAVSETMRVLTGKIVDQQEKLEIMEQRLQALERSAHSESKHIKIRQAEVSSVAFTACVSAQDVINIGHGQTIVFDQVKTNTGNAYKRTT